Protein 2HD9 (pdb70)

Structure (mmCIF, N/CA/C/O backbone):
data_2HD9
#
_entry.id   2HD9
#
_cell.length_a   39.891
_cell.length_b   39.891
_cell.length_c   168.481
_cell.angle_alpha   90.00
_cell.angle_beta   90.00
_cell.angle_gamma   120.00
#
_symmetry.space_group_name_H-M   'P 32 2 1'
#
loop_
_entity.id
_entity.type
_entity.pdbx_description
1 polymer 'UPF0310 protein PH1033'
2 non-polymer 'CALCIUM ION'
3 non-polymer 'CITRIC ACID'
4 non-polymer GLYCEROL
5 water water
#
loop_
_atom_site.group_PDB
_atom_site.id
_atom_site.type_symbol
_atom_site.label_atom_id
_atom_site.label_alt_id
_atom_site.label_comp_id
_atom_site.label_asym_id
_atom_site.label_entity_id
_atom_site.label_seq_id
_atom_site.pdbx_PDB_ins_code
_atom_site.Cartn_x
_atom_site.Cartn_y
_atom_site.Cartn_z
_atom_site.occupancy
_atom_site.B_iso_or_equiv
_atom_site.auth_seq_id
_atom_site.auth_comp_id
_atom_site.auth_asym_id
_atom_site.auth_atom_id
_atom_site.pdbx_PDB_model_num
ATOM 1 N N . MET A 1 1 ? 34.644 16.339 3.451 1.00 33.83 1 MET A N 1
ATOM 2 C CA . MET A 1 1 ? 33.363 17.023 3.786 1.00 32.63 1 MET A CA 1
ATOM 3 C C . MET A 1 1 ? 32.955 16.729 5.225 1.00 30.88 1 MET A C 1
ATOM 4 O O . MET A 1 1 ? 33.418 15.760 5.829 1.00 31.31 1 MET A O 1
ATOM 9 N N . THR A 1 2 ? 32.085 17.572 5.768 1.00 25.80 2 THR A N 1
ATOM 10 C CA . THR A 1 2 ? 31.607 17.402 7.131 1.00 22.33 2 THR A CA 1
ATOM 11 C C . THR A 1 2 ? 30.135 17.785 7.199 1.00 19.02 2 THR A C 1
ATOM 12 O O . THR A 1 2 ? 29.683 18.675 6.480 1.00 18.37 2 THR A O 1
ATOM 16 N N . TYR A 1 3 ? 29.393 17.096 8.060 1.00 15.41 3 TYR A N 1
ATOM 17 C CA . TYR A 1 3 ? 27.971 17.354 8.250 1.00 13.69 3 TYR A CA 1
ATOM 18 C C . TYR A 1 3 ? 27.817 18.017 9.610 1.00 12.46 3 TYR A C 1
ATOM 19 O O . TYR A 1 3 ? 28.515 17.659 10.562 1.00 12.17 3 TYR A O 1
ATOM 28 N N . TRP A 1 4 ? 26.893 18.966 9.707 1.00 11.13 4 TRP A N 1
ATOM 29 C CA . TRP A 1 4 ? 26.675 19.674 10.962 1.00 10.74 4 TRP A CA 1
ATOM 30 C C . TRP A 1 4 ? 25.199 19.875 11.243 1.00 9.95 4 TRP A C 1
ATOM 31 O O . TRP A 1 4 ? 24.385 19.934 10.319 1.00 11.88 4 TRP A O 1
ATOM 42 N N . ILE A 1 5 ? 24.852 19.975 12.522 1.00 10.12 5 ILE A N 1
ATOM 43 C CA . ILE A 1 5 ? 23.480 20.304 12.885 1.00 9.98 5 ILE A CA 1
ATOM 44 C C . ILE A 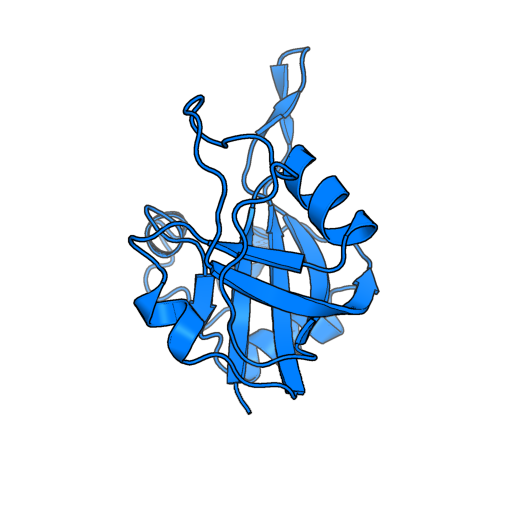1 5 ? 23.623 21.685 13.532 1.00 10.11 5 ILE A C 1
ATOM 45 O O . ILE A 1 5 ? 24.465 21.890 14.411 1.00 10.21 5 ILE A O 1
ATOM 50 N N . CYS A 1 6 ? 22.828 22.631 13.043 1.00 9.79 6 CYS A N 1
ATOM 51 C CA . CYS A 1 6 ? 22.854 24.022 13.503 1.00 9.29 6 CYS A CA 1
ATOM 52 C C . CYS A 1 6 ? 21.608 24.301 14.329 1.00 9.65 6 CYS A C 1
ATOM 53 O O . CYS A 1 6 ? 20.487 24.022 13.896 1.00 10.57 6 CYS A O 1
ATOM 56 N N . ILE A 1 7 ? 21.814 24.877 15.508 1.00 9.95 7 ILE A N 1
ATOM 57 C CA . ILE A 1 7 ? 20.743 25.128 16.463 1.00 10.56 7 ILE A CA 1
ATOM 58 C C . ILE A 1 7 ? 20.268 26.573 16.457 1.00 10.58 7 ILE A C 1
ATOM 59 O O . ILE A 1 7 ? 21.045 27.489 16.709 1.00 12.89 7 ILE A O 1
ATOM 64 N N . THR A 1 8 ? 18.986 26.777 16.179 1.00 10.30 8 THR A N 1
ATOM 65 C CA . THR A 1 8 ? 18.451 28.130 16.135 1.00 10.83 8 THR A CA 1
ATOM 66 C C . THR A 1 8 ? 16.998 28.129 16.608 1.00 9.90 8 THR A C 1
ATOM 67 O O . THR A 1 8 ? 16.559 27.178 17.269 1.00 10.83 8 THR A O 1
ATOM 71 N N . ASN A 1 9 ? 16.275 29.208 16.331 1.00 10.33 9 ASN A N 1
ATOM 72 C CA . ASN A 1 9 ? 14.864 29.287 16.703 1.00 10.75 9 ASN A CA 1
ATOM 73 C C . ASN A 1 9 ? 14.051 29.699 15.480 1.00 9.53 9 ASN A C 1
ATOM 74 O O . ASN A 1 9 ? 14.613 29.967 14.418 1.00 10.55 9 ASN A O 1
ATOM 79 N N . ARG A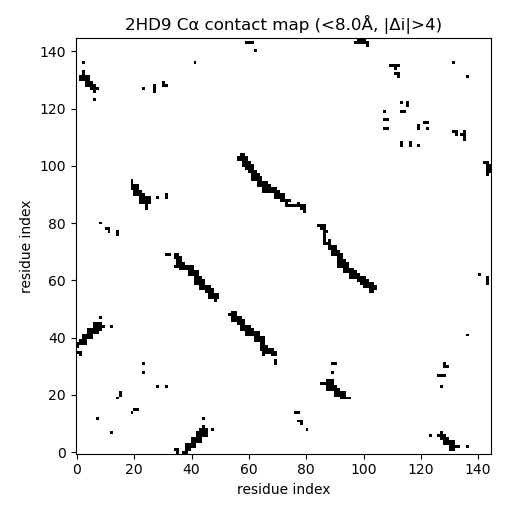 1 10 ? 12.730 29.742 15.613 1.00 10.40 10 ARG A N 1
ATOM 80 C CA . ARG A 1 10 ? 11.885 30.072 14.479 1.00 11.11 10 ARG A CA 1
ATOM 81 C C . ARG A 1 10 ? 12.102 31.463 13.899 1.00 10.69 10 ARG A C 1
ATOM 82 O O . ARG A 1 10 ? 12.092 31.632 12.680 1.00 12.13 10 ARG A O 1
ATOM 90 N N . GLU A 1 11 ? 12.325 32.455 14.751 1.00 10.56 11 GLU A N 1
ATOM 91 C CA . GLU A 1 11 ? 12.532 33.804 14.246 1.00 12.55 11 GLU A CA 1
ATOM 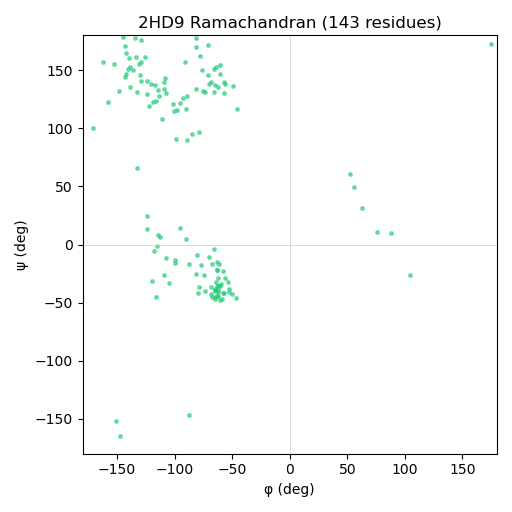92 C C . GLU A 1 11 ? 13.815 33.886 13.426 1.00 11.59 11 GLU A C 1
ATOM 93 O O . GLU A 1 11 ? 13.822 34.457 12.335 1.00 11.66 11 GLU A O 1
ATOM 99 N N . ASN A 1 12 ? 14.901 33.310 13.927 1.00 10.11 12 ASN A N 1
ATOM 100 C CA . ASN A 1 12 ? 16.144 33.372 13.172 1.00 9.55 12 ASN A CA 1
ATOM 101 C C . ASN A 1 12 ? 16.192 32.404 11.993 1.00 9.45 12 ASN A C 1
ATOM 102 O O . ASN A 1 12 ? 16.995 32.579 11.081 1.00 9.43 12 ASN A O 1
ATOM 107 N N . TRP A 1 13 ? 15.321 31.397 11.999 1.00 9.92 13 TRP A N 1
ATOM 108 C CA . TRP A 1 13 ? 15.237 30.457 10.882 1.00 9.89 13 TRP A CA 1
ATOM 109 C C . TRP A 1 13 ? 14.754 31.286 9.682 1.00 9.41 13 TRP A C 1
ATOM 110 O O . TRP A 1 13 ? 15.217 31.102 8.559 1.00 10.21 13 TRP A O 1
ATOM 121 N N . GLU A 1 14 ? 13.833 32.214 9.930 1.00 10.30 14 GLU A N 1
ATOM 122 C CA . GLU A 1 14 ? 13.344 33.065 8.855 1.00 10.77 14 GLU A CA 1
ATOM 123 C C . GLU A 1 14 ? 14.478 33.951 8.331 1.00 10.54 14 GLU A C 1
ATOM 124 O O . GLU A 1 14 ? 14.602 34.159 7.126 1.00 10.67 14 GLU A O 1
ATOM 130 N N . VAL A 1 15 ? 15.310 34.461 9.235 1.00 10.47 15 VAL A N 1
ATOM 131 C CA . VAL A 1 15 ? 16.441 35.300 8.840 1.00 10.84 15 VAL A CA 1
ATOM 132 C C . VAL A 1 15 ? 17.412 34.485 7.987 1.00 10.57 15 VAL A C 1
ATOM 133 O O . VAL A 1 15 ? 17.895 34.961 6.955 1.00 11.01 15 VAL A O 1
ATOM 137 N N . ILE A 1 16 ? 17.686 33.255 8.416 1.00 9.76 16 ILE A N 1
ATOM 138 C CA . ILE A 1 16 ? 18.585 32.370 7.685 1.00 10.27 16 ILE A CA 1
ATOM 139 C C . ILE A 1 16 ? 18.074 32.134 6.262 1.00 9.85 16 ILE A C 1
ATOM 140 O O . ILE A 1 16 ? 18.831 32.230 5.297 1.00 10.50 16 ILE A O 1
ATOM 145 N N . LYS A 1 17 ? 16.786 31.835 6.132 1.00 10.07 17 LYS A N 1
ATOM 146 C CA . LYS A 1 17 ? 16.214 31.588 4.814 1.00 10.00 17 LYS A CA 1
ATOM 147 C C . LYS A 1 17 ? 16.276 32.812 3.908 1.00 10.71 17 LYS A C 1
ATOM 148 O O . LYS A 1 17 ? 16.464 32.686 2.700 1.00 11.53 17 LYS A O 1
ATOM 154 N N . ARG A 1 18 ? 16.115 33.997 4.488 1.00 10.72 18 ARG A N 1
ATOM 155 C CA . ARG A 1 18 ? 16.138 35.232 3.710 1.00 11.27 18 ARG A CA 1
ATOM 156 C C . ARG A 1 18 ? 17.526 35.722 3.342 1.00 10.96 18 ARG A C 1
ATOM 157 O O . ARG A 1 18 ? 17.733 36.242 2.244 1.00 11.61 18 ARG A O 1
ATOM 165 N N . HIS A 1 19 ? 18.480 35.548 4.249 1.00 10.34 19 HIS A N 1
ATOM 166 C CA . HIS A 1 19 ? 19.837 36.028 4.017 1.00 10.74 19 HIS A CA 1
ATOM 167 C C . HIS A 1 19 ? 20.876 35.014 3.551 1.00 9.95 19 HIS A C 1
ATOM 168 O O . HIS A 1 19 ? 21.960 35.396 3.117 1.00 10.94 19 HIS A O 1
ATOM 175 N N . ASN A 1 20 ? 20.562 33.726 3.639 1.00 9.46 20 ASN A N 1
ATOM 176 C CA . ASN A 1 20 ? 21.519 32.694 3.251 1.00 9.62 20 ASN A CA 1
ATOM 177 C C . ASN A 1 20 ? 22.821 32.864 4.021 1.00 9.54 20 ASN A C 1
ATOM 178 O O . ASN A 1 20 ? 23.916 32.865 3.457 1.00 10.56 20 ASN A O 1
ATOM 183 N N . VAL A 1 21 ? 22.668 32.996 5.331 1.00 10.21 21 VAL A N 1
ATOM 184 C CA . VAL A 1 21 ? 23.784 33.141 6.243 1.00 9.81 21 VAL A CA 1
ATOM 185 C C . VAL A 1 21 ? 23.546 32.318 7.495 1.00 9.52 21 VAL A C 1
ATOM 186 O O . VAL A 1 21 ? 22.434 32.295 8.027 1.00 10.27 21 VAL A O 1
ATOM 190 N N . TRP A 1 22 ? 24.583 31.608 7.924 1.00 8.58 22 TRP A N 1
ATOM 191 C CA . TRP A 1 22 ? 24.554 30.883 9.186 1.00 8.38 22 TRP A CA 1
ATOM 192 C C . TRP A 1 22 ? 25.644 31.572 10.012 1.00 8.75 22 TRP A C 1
ATOM 193 O O . TRP A 1 22 ? 26.803 31.666 9.587 1.00 9.24 22 TRP A O 1
ATOM 204 N N . GLY A 1 23 ? 25.267 32.070 11.184 1.00 8.49 23 GLY A N 1
ATOM 205 C CA . GLY A 1 23 ? 26.220 32.752 12.040 1.00 9.14 23 GLY A CA 1
ATOM 206 C C . GLY A 1 23 ? 26.212 32.231 13.462 1.00 9.14 23 GLY A C 1
ATOM 207 O O . GLY A 1 23 ? 25.230 31.641 13.926 1.00 11.00 23 GLY A O 1
ATOM 208 N N . VAL A 1 24 ? 27.321 32.450 14.157 1.00 9.96 24 VAL A N 1
ATOM 209 C CA . VAL A 1 24 ? 27.459 32.019 15.544 1.00 9.45 24 VAL A CA 1
ATOM 210 C C . VAL A 1 24 ? 28.176 33.105 16.348 1.00 10.26 24 VAL A C 1
ATOM 211 O O . VAL A 1 24 ? 28.835 33.983 15.783 1.00 9.72 24 VAL A O 1
ATOM 215 N N . PRO A 1 25 ? 28.044 33.067 17.682 1.00 9.98 25 PRO A N 1
ATOM 216 C CA . PRO A 1 25 ? 28.689 34.047 18.561 1.00 10.78 25 PRO A CA 1
ATOM 217 C C . PRO A 1 25 ? 30.144 33.647 18.770 1.00 10.65 25 PRO A C 1
ATOM 218 O O . PRO A 1 25 ? 30.551 32.535 18.428 1.00 10.47 25 PRO A O 1
ATOM 222 N N . LYS A 1 26 ? 30.914 34.548 19.369 1.00 11.02 26 LYS A N 1
ATOM 223 C CA . LYS A 1 26 ? 32.332 34.323 19.613 1.00 10.59 26 LYS A CA 1
ATOM 224 C C . LYS A 1 26 ? 32.687 33.002 20.292 1.00 10.08 26 LYS A C 1
ATOM 225 O O . LYS A 1 26 ? 33.649 32.357 19.896 1.00 10.51 26 LYS A O 1
ATOM 231 N N . LYS A 1 27 ? 31.925 32.602 21.306 1.00 11.44 27 LYS A N 1
ATOM 232 C CA . LYS A 1 27 ? 32.239 31.359 22.010 1.00 11.56 27 LYS A CA 1
ATOM 233 C C . LYS A 1 27 ? 32.187 30.119 21.120 1.00 11.81 27 LYS A C 1
ATOM 234 O O . LYS A 1 27 ? 32.730 29.073 21.484 1.00 12.86 27 LYS A O 1
ATOM 240 N N . HIS A 1 28 ? 31.552 30.234 19.956 1.00 11.94 28 HIS A N 1
ATOM 241 C CA . HIS A 1 28 ? 31.442 29.104 19.038 1.00 12.12 28 HIS A CA 1
ATOM 242 C C . HIS A 1 28 ? 32.184 29.306 17.721 1.00 12.11 28 HIS A C 1
ATOM 243 O O . HIS A 1 28 ? 32.081 28.488 16.799 1.00 12.06 28 HIS A O 1
ATOM 250 N N . LYS A 1 29 ? 32.959 30.383 17.656 1.00 12.51 29 LYS A N 1
ATOM 251 C CA . LYS A 1 29 ? 33.740 30.713 16.471 1.00 13.45 29 LYS A CA 1
ATOM 252 C C . LYS A 1 29 ? 34.745 29.611 16.139 1.00 13.67 29 LYS A C 1
ATOM 253 O O . LYS A 1 29 ? 35.014 29.335 14.971 1.00 13.93 29 LYS A O 1
ATOM 259 N N . ASN A 1 30 ? 35.303 28.986 17.171 1.00 14.50 30 ASN A N 1
ATOM 260 C CA . ASN A 1 30 ? 36.275 27.926 16.956 1.00 15.43 30 ASN A CA 1
ATOM 261 C C . ASN A 1 30 ? 35.649 26.753 16.206 1.00 15.18 30 ASN A C 1
ATOM 262 O O . ASN A 1 30 ? 36.271 26.161 15.331 1.00 15.41 30 ASN A O 1
ATOM 267 N N . THR A 1 31 ? 34.417 26.411 16.553 1.00 13.71 31 THR A N 1
ATOM 268 C CA . THR A 1 31 ? 33.741 25.312 15.880 1.00 13.78 31 THR A CA 1
ATOM 269 C C . THR A 1 31 ? 33.452 25.696 14.430 1.00 14.22 31 THR A C 1
ATOM 270 O O . THR A 1 31 ? 33.697 24.919 13.508 1.00 14.64 31 THR A O 1
ATOM 274 N N . LEU A 1 32 ? 32.949 26.908 14.222 1.00 13.75 32 LEU A N 1
ATOM 275 C CA . LEU A 1 32 ? 32.639 27.355 12.872 1.00 14.02 32 LEU A CA 1
ATOM 276 C C . LEU A 1 32 ? 33.877 27.411 11.981 1.00 14.42 32 LEU A C 1
ATOM 277 O O . LEU A 1 32 ? 33.784 27.238 10.765 1.00 14.09 32 LEU A O 1
ATOM 282 N N . SER A 1 33 ? 35.036 27.646 12.590 1.00 14.81 33 SER A N 1
ATOM 283 C CA . SER A 1 33 ? 36.278 27.744 11.831 1.00 15.68 33 SER A CA 1
ATOM 284 C C . SER A 1 33 ? 36.638 26.447 11.117 1.00 17.33 33 SER A C 1
ATOM 285 O O . SER A 1 33 ? 37.486 26.441 10.225 1.00 18.08 33 SER A O 1
ATOM 288 N N . ARG A 1 34 ? 35.993 25.350 11.502 1.00 17.06 34 ARG A N 1
ATOM 289 C CA . ARG A 1 34 ? 36.243 24.043 10.905 1.00 17.65 34 ARG A CA 1
ATOM 290 C C . ARG A 1 34 ? 35.377 23.815 9.664 1.00 17.22 34 ARG A C 1
ATOM 291 O O . ARG A 1 34 ? 35.610 22.914 8.869 1.00 18.02 34 ARG A O 1
ATOM 299 N N . VAL A 1 35 ? 34.336 24.627 9.521 1.00 15.68 35 VAL A N 1
ATOM 300 C CA . VAL A 1 35 ? 33.394 24.484 8.413 1.00 15.76 35 VAL A CA 1
ATOM 301 C C . VAL A 1 35 ? 34.021 24.879 7.076 1.00 16.77 35 VAL A C 1
ATOM 302 O O . VAL A 1 35 ? 34.736 25.877 6.986 1.00 18.55 35 VAL A O 1
ATOM 306 N N . LYS A 1 36 ? 33.734 24.094 6.041 1.00 16.58 36 LYS A N 1
ATOM 307 C CA . LYS A 1 36 ? 34.274 24.336 4.705 1.00 16.84 36 LYS A CA 1
ATOM 308 C C . LYS A 1 36 ? 33.190 24.305 3.629 1.00 16.47 36 LYS A C 1
ATOM 309 O O . LYS A 1 36 ? 32.144 23.678 3.806 1.00 15.09 36 LYS A O 1
ATOM 315 N N . PRO A 1 37 ? 33.427 24.991 2.496 1.00 15.72 37 PRO A N 1
ATOM 316 C CA . PRO A 1 37 ? 32.445 25.000 1.409 1.00 16.42 37 PRO A CA 1
ATOM 317 C C . PRO A 1 37 ? 32.166 23.551 1.020 1.00 15.79 37 PRO A C 1
ATOM 318 O O . PRO A 1 37 ? 33.089 22.737 0.940 1.00 17.03 37 PRO A O 1
ATOM 322 N N . GLY A 1 38 ? 30.902 23.225 0.786 1.00 14.73 38 GLY A N 1
ATOM 323 C CA . GLY A 1 38 ? 30.562 21.864 0.425 1.00 13.88 38 GLY A CA 1
ATOM 324 C C . GLY A 1 38 ? 29.936 21.141 1.599 1.00 13.14 38 GLY A C 1
ATOM 325 O O . GLY A 1 38 ? 29.173 20.193 1.409 1.00 14.42 38 GLY A O 1
ATOM 326 N N . ASP A 1 39 ? 30.265 21.578 2.814 1.00 12.88 39 ASP A N 1
ATOM 327 C CA . ASP A 1 39 ? 29.699 20.970 4.015 1.00 13.62 39 ASP A CA 1
ATOM 328 C C . ASP A 1 39 ? 28.178 21.124 4.004 1.00 12.41 39 ASP A C 1
ATOM 329 O O . ASP A 1 39 ? 27.642 22.044 3.386 1.00 14.02 39 ASP A O 1
ATOM 334 N N . LYS A 1 40 ? 27.490 20.220 4.693 1.00 12.33 40 LYS A N 1
ATOM 335 C CA . LYS A 1 40 ? 26.035 20.262 4.779 1.00 13.55 40 LYS A CA 1
ATOM 336 C C . LYS A 1 40 ? 25.620 20.670 6.182 1.00 12.72 40 LYS A C 1
ATOM 337 O O . LYS A 1 40 ? 26.216 20.223 7.164 1.00 13.08 40 LYS A O 1
ATOM 343 N N . LEU A 1 41 ? 24.590 21.508 6.264 1.00 11.26 41 LEU A N 1
ATOM 344 C CA . LEU A 1 41 ? 24.068 21.992 7.537 1.00 11.02 41 LEU A CA 1
ATOM 345 C C . LEU A 1 41 ? 22.617 21.562 7.702 1.00 11.04 41 LEU A C 1
ATOM 346 O O . LEU A 1 41 ? 21.775 21.862 6.857 1.00 12.75 41 LEU A O 1
ATOM 351 N N . VAL A 1 42 ? 22.334 20.848 8.784 1.00 9.88 42 VAL A N 1
ATOM 352 C CA . VAL A 1 42 ? 20.968 20.438 9.089 1.00 10.56 42 VAL A CA 1
ATOM 353 C C . VAL A 1 42 ? 20.476 21.524 10.043 1.00 9.78 42 VAL A C 1
ATOM 354 O O . VAL A 1 42 ? 21.085 21.751 11.088 1.00 9.58 42 VAL A O 1
ATOM 358 N N . ILE A 1 43 ? 19.391 22.203 9.685 1.00 9.05 43 ILE A N 1
ATOM 359 C CA . ILE A 1 43 ? 18.869 23.277 10.527 1.00 8.79 43 ILE A CA 1
ATOM 360 C C . ILE A 1 43 ? 17.799 22.773 11.490 1.00 8.25 43 ILE A C 1
ATOM 361 O O . ILE A 1 43 ? 16.790 22.182 11.085 1.00 10.50 43 ILE A O 1
ATOM 366 N N . TYR A 1 44 ? 18.026 23.052 12.767 1.00 9.04 44 TYR A N 1
ATOM 367 C CA . TYR A 1 44 ? 17.153 22.632 13.857 1.00 8.92 44 TYR A CA 1
ATOM 368 C C . TYR A 1 44 ? 16.621 23.819 14.639 1.00 8.79 44 TYR A C 1
ATOM 369 O O . TYR A 1 44 ? 17.366 24.763 14.907 1.00 9.51 44 TYR A O 1
ATOM 378 N N . VAL A 1 45 ? 15.339 23.783 14.992 1.00 9.47 45 VAL A N 1
ATOM 379 C CA . VAL A 1 45 ? 14.768 24.810 15.860 1.00 11.26 45 VAL A CA 1
ATOM 380 C C . VAL A 1 45 ? 14.340 24.225 17.204 1.00 11.37 45 VAL A C 1
ATOM 381 O O . VAL A 1 45 ? 13.730 23.172 17.297 1.00 10.94 45 VAL A O 1
ATOM 385 N N . ARG A 1 46 ? 14.736 24.936 18.264 1.00 11.35 46 ARG A N 1
ATOM 386 C CA . ARG A 1 46 ? 14.475 24.428 19.603 1.00 11.95 46 ARG A CA 1
ATOM 387 C C . ARG A 1 46 ? 12.988 24.508 19.944 1.00 11.94 46 ARG A C 1
ATOM 388 O O . ARG A 1 46 ? 12.184 25.063 19.207 1.00 12.43 46 ARG A O 1
ATOM 396 N N . GLN A 1 47 ? 12.646 23.891 21.087 1.00 12.26 47 GLN A N 1
ATOM 397 C CA . GLN A 1 47 ? 11.291 24.034 21.596 1.00 12.72 47 GLN A CA 1
ATOM 398 C C . GLN A 1 47 ? 10.992 25.478 22.011 1.00 12.13 47 GLN A C 1
ATOM 399 O O . GLN A 1 47 ? 11.767 26.152 22.686 1.00 13.88 47 GLN A O 1
ATOM 405 N N . GLU A 1 48 ? 9.840 25.964 21.529 1.00 12.66 48 GLU A N 1
ATOM 406 C CA . GLU A 1 48 ? 9.406 27.299 21.909 1.00 13.19 48 GLU A CA 1
ATOM 407 C C . GLU A 1 48 ? 7.921 27.318 22.287 1.00 13.73 48 GLU A C 1
ATOM 408 O O . GLU A 1 48 ? 7.224 26.310 22.261 1.00 13.95 48 GLU A O 1
ATOM 414 N N . LYS A 1 49 ? 7.459 28.517 22.698 1.00 14.77 49 LYS A N 1
ATOM 415 C CA . LYS A 1 49 ? 6.042 28.700 22.969 1.00 16.47 49 LYS A CA 1
ATOM 416 C C . LYS A 1 49 ? 5.473 29.844 22.131 1.00 16.56 49 LYS A C 1
ATOM 417 O O . LYS A 1 49 ? 6.104 30.877 21.949 1.00 18.47 49 LYS A O 1
ATOM 423 N N . ASP A 1 50 ? 4.262 29.742 21.595 1.00 16.52 50 ASP A N 1
ATOM 424 C CA . ASP A 1 50 ? 3.743 30.881 20.854 1.00 17.23 50 ASP A CA 1
ATOM 425 C C . ASP A 1 50 ? 3.182 31.890 21.848 1.00 17.79 50 ASP A C 1
ATOM 426 O O . ASP A 1 50 ? 3.198 31.655 23.061 1.00 17.29 50 ASP A O 1
ATOM 431 N N . LYS A 1 51 ? 2.707 33.018 21.334 1.00 18.17 51 LYS A N 1
ATOM 432 C CA . LYS A 1 51 ? 2.172 34.083 22.172 1.00 18.39 51 LYS A CA 1
ATOM 433 C C . LYS A 1 51 ? 1.038 33.636 23.085 1.00 17.44 51 LYS A C 1
ATOM 434 O O . LYS A 1 51 ? 0.846 34.194 24.163 1.00 17.66 51 LYS A O 1
ATOM 440 N N . GLU A 1 52 ? 0.291 32.622 22.660 1.00 16.89 52 GLU A N 1
ATOM 441 C CA . GLU A 1 52 ? -0.818 32.128 23.464 1.00 17.33 52 GLU A CA 1
ATOM 442 C C . GLU A 1 52 ? -0.416 31.021 24.433 1.00 17.78 52 GLU A C 1
ATOM 443 O O . GLU A 1 52 ? -1.269 30.447 25.115 1.00 19.71 52 GLU A O 1
ATOM 449 N N . GLY A 1 53 ? 0.879 30.726 24.492 1.00 16.61 53 GLY A N 1
ATOM 450 C CA . GLY A 1 53 ? 1.368 29.710 25.406 1.00 17.19 53 GLY A CA 1
ATOM 451 C C . GLY A 1 53 ? 1.373 28.282 24.889 1.00 16.54 53 GLY A C 1
ATOM 452 O O . GLY A 1 53 ? 1.604 27.351 25.663 1.00 18.93 53 GLY A O 1
ATOM 453 N N . ASN A 1 54 ? 1.121 28.099 23.596 1.00 16.42 54 ASN A N 1
ATOM 454 C CA . ASN A 1 54 ? 1.111 26.759 23.011 1.00 16.02 54 ASN A CA 1
ATOM 455 C C . ASN A 1 54 ? 2.532 26.313 22.715 1.00 16.72 54 ASN A C 1
ATOM 456 O O . ASN A 1 54 ? 3.318 27.062 22.147 1.00 15.38 54 ASN A O 1
ATOM 461 N N . LEU A 1 55 ? 2.848 25.080 23.095 1.00 16.41 55 LEU A N 1
ATOM 462 C CA . LEU A 1 55 ? 4.183 24.540 22.900 1.00 17.38 55 LEU A CA 1
ATOM 463 C C . LEU A 1 55 ? 4.484 24.202 21.442 1.00 16.49 55 LEU A C 1
ATOM 464 O O . LEU A 1 55 ? 3.691 23.551 20.761 1.00 17.58 55 LEU A O 1
ATOM 469 N N . LEU A 1 56 ? 5.637 24.668 20.974 1.00 14.99 56 LEU A N 1
ATOM 470 C CA . LEU A 1 56 ? 6.095 24.419 19.614 1.00 15.08 56 LEU A CA 1
ATOM 471 C C . LEU A 1 56 ? 7.289 23.479 19.745 1.00 14.63 56 LEU A C 1
ATOM 472 O O . LEU A 1 56 ? 8.363 23.875 20.193 1.00 14.72 56 LEU A O 1
ATOM 477 N N . GLU A 1 57 ? 7.072 22.226 19.362 1.00 16.16 57 GLU A N 1
ATOM 478 C CA . GLU A 1 57 ? 8.067 21.157 19.529 1.00 16.08 57 GLU A CA 1
ATOM 479 C C . GLU A 1 57 ? 9.328 21.422 18.694 1.00 14.14 57 GLU A C 1
ATOM 480 O O . GLU A 1 57 ? 9.293 22.104 17.672 1.00 14.27 57 GLU A O 1
ATOM 486 N N . PRO A 1 58 ? 10.471 20.876 19.176 1.00 13.07 58 PRO A N 1
ATOM 487 C CA . PRO A 1 58 ? 11.708 20.998 18.420 1.00 12.34 58 PRO A CA 1
ATOM 488 C C . PRO A 1 58 ? 11.618 20.252 17.090 1.00 12.10 58 PRO A C 1
ATOM 489 O O . PRO A 1 58 ? 11.058 19.168 16.992 1.00 12.72 58 PRO A O 1
ATOM 493 N N . LYS A 1 59 ? 12.141 20.920 16.045 1.00 11.28 59 LYS A N 1
ATOM 494 C CA . LYS A 1 59 ? 11.967 20.387 14.701 1.00 14.06 59 LYS A CA 1
ATOM 495 C C . LYS A 1 59 ? 13.232 20.553 13.861 1.00 11.40 59 LYS A C 1
ATOM 496 O O . LYS A 1 59 ? 14.046 21.439 14.073 1.00 12.07 59 LYS A O 1
ATOM 502 N N . ILE A 1 60 ? 13.399 19.619 12.907 1.00 10.73 60 ILE A N 1
ATOM 503 C CA . ILE A 1 60 ? 14.326 19.869 11.810 1.00 10.70 60 ILE A CA 1
ATOM 504 C C . ILE A 1 60 ? 13.563 20.563 10.673 1.00 11.37 60 ILE A C 1
ATOM 505 O O . ILE A 1 60 ? 12.497 20.128 10.268 1.00 12.20 60 ILE A O 1
ATOM 510 N N . VAL A 1 61 ? 14.099 21.702 10.194 1.00 10.10 61 VAL A N 1
ATOM 511 C CA . VAL A 1 61 ? 13.332 22.476 9.220 1.00 10.75 61 VAL A CA 1
ATOM 512 C C . VAL A 1 61 ? 14.045 22.588 7.867 1.00 11.26 61 VAL A C 1
ATOM 513 O O . VAL A 1 61 ? 13.510 23.099 6.892 1.00 11.73 61 VAL A O 1
ATOM 517 N N . GLY A 1 62 ? 15.269 22.100 7.729 1.00 10.71 62 GLY A N 1
ATOM 518 C CA . GLY A 1 62 ? 15.905 22.182 6.432 1.00 11.59 62 GLY A CA 1
ATOM 519 C C . GLY A 1 62 ? 17.336 21.708 6.387 1.00 11.13 62 GLY A C 1
ATOM 520 O O . GLY A 1 62 ? 17.950 21.380 7.409 1.00 11.37 62 GLY A O 1
ATOM 521 N N . ILE A 1 63 ? 17.858 21.648 5.170 1.00 10.43 63 ILE A N 1
ATOM 522 C CA . ILE A 1 63 ? 19.236 21.252 4.930 1.00 10.87 63 ILE A CA 1
ATOM 523 C C . ILE A 1 63 ? 19.817 22.273 3.965 1.00 10.87 63 ILE A C 1
ATOM 524 O O . ILE A 1 63 ? 19.206 22.593 2.946 1.00 11.05 63 ILE A O 1
ATOM 529 N N . TYR A 1 64 ? 20.990 22.787 4.307 1.00 10.77 64 TYR A N 1
ATOM 530 C CA . TYR A 1 64 ? 21.680 23.772 3.492 1.00 10.27 64 TYR A CA 1
ATOM 531 C C . TYR A 1 64 ? 23.092 23.311 3.181 1.00 11.03 64 TYR A C 1
ATOM 532 O O . TYR A 1 64 ? 23.631 22.422 3.841 1.00 12.10 64 TYR A O 1
ATOM 541 N N . GLU A 1 65 ? 23.682 23.914 2.160 1.00 11.15 65 GLU A N 1
ATOM 542 C CA . GLU A 1 65 ? 25.051 23.611 1.800 1.00 12.49 65 GLU A CA 1
ATOM 543 C C . GLU A 1 65 ? 25.872 24.885 1.981 1.00 11.71 65 GLU A C 1
ATOM 544 O O . GLU A 1 65 ? 25.428 25.970 1.621 1.00 11.86 65 GLU A O 1
ATOM 550 N N . VAL A 1 66 ? 27.058 24.743 2.558 1.00 10.82 66 VAL A N 1
ATOM 551 C CA . VAL A 1 66 ? 27.952 25.878 2.785 1.00 11.55 66 VAL A CA 1
ATOM 552 C C . VAL A 1 66 ?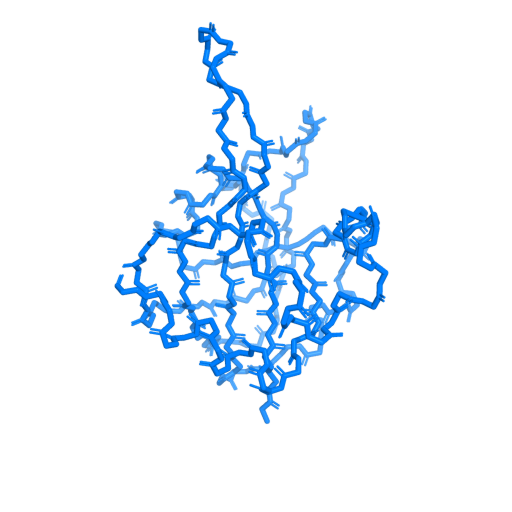 28.604 26.293 1.463 1.00 12.49 66 VAL A C 1
ATOM 553 O O . VAL A 1 66 ? 29.118 25.445 0.730 1.00 14.13 66 VAL A O 1
ATOM 557 N N . THR A 1 67 ? 28.584 27.589 1.160 1.00 13.24 67 THR A N 1
ATOM 558 C CA . THR A 1 67 ? 29.164 28.079 -0.087 1.00 13.68 67 THR A CA 1
ATOM 559 C C . THR A 1 67 ? 30.369 29.005 0.087 1.00 15.07 67 THR A C 1
ATOM 560 O O . THR A 1 67 ? 30.948 29.455 -0.900 1.00 17.82 67 THR A O 1
ATOM 564 N N . SER A 1 68 ? 30.753 29.292 1.326 1.00 14.53 68 SER A N 1
ATOM 565 C CA . SER A 1 68 ? 31.902 30.165 1.558 1.00 13.72 68 SER A CA 1
ATOM 566 C C . SER A 1 68 ? 32.723 29.716 2.746 1.00 14.09 68 SER A C 1
ATOM 567 O O . SER A 1 68 ? 32.284 28.905 3.563 1.00 14.79 68 SER A O 1
ATOM 570 N N . GLU A 1 69 ? 33.932 30.257 2.833 1.00 14.99 69 GLU A N 1
ATOM 571 C CA . GLU A 1 69 ? 34.810 29.979 3.951 1.00 14.24 69 GLU A CA 1
ATOM 572 C C . GLU A 1 69 ? 34.263 30.860 5.064 1.00 13.34 69 GLU A C 1
ATOM 573 O O . GLU A 1 69 ? 33.508 31.799 4.810 1.00 12.76 69 GLU A O 1
ATOM 579 N N . PRO A 1 70 ? 34.628 30.570 6.314 1.00 13.33 70 PRO A N 1
ATOM 580 C CA . PRO A 1 70 ? 34.125 31.410 7.403 1.00 13.42 70 PRO A CA 1
ATOM 581 C C . PRO A 1 70 ? 34.592 32.854 7.212 1.00 13.56 70 PRO A C 1
ATOM 582 O O . PRO A 1 70 ? 35.680 33.099 6.686 1.00 14.30 70 PRO A O 1
ATOM 586 N N . TYR A 1 71 ? 33.765 33.804 7.625 1.00 12.68 71 TYR A N 1
ATOM 587 C CA . TYR A 1 71 ? 34.126 35.215 7.531 1.00 12.54 71 TYR A CA 1
ATOM 588 C C . TYR A 1 71 ? 33.548 35.957 8.734 1.00 12.82 71 TYR A C 1
ATOM 589 O O . TYR A 1 71 ? 32.891 35.355 9.592 1.00 12.89 71 TYR A O 1
ATOM 598 N N . VAL A 1 72 ? 33.809 37.257 8.806 1.00 13.55 72 VAL A N 1
ATOM 599 C CA . VAL A 1 72 ? 33.341 38.076 9.916 1.00 13.48 72 VAL A CA 1
ATOM 600 C C . VAL A 1 72 ? 32.525 39.241 9.375 1.00 12.40 72 VAL A C 1
ATOM 601 O O . VAL A 1 72 ? 32.969 39.950 8.477 1.00 14.09 72 VAL A O 1
ATOM 605 N N . ASP A 1 73 ? 31.330 39.434 9.920 1.00 12.79 73 ASP A N 1
ATOM 606 C CA . ASP A 1 73 ? 30.449 40.505 9.472 1.00 11.98 73 ASP A CA 1
ATOM 607 C C . ASP A 1 73 ? 29.493 40.782 10.624 1.00 12.18 73 ASP A C 1
ATOM 608 O O . ASP A 1 73 ? 28.790 39.883 11.077 1.00 12.10 73 ASP A O 1
ATOM 613 N N . PHE A 1 74 ? 29.466 42.027 11.092 1.00 12.28 74 PHE A N 1
ATOM 614 C CA . PHE A 1 74 ? 28.629 42.409 12.227 1.00 12.62 74 PHE A CA 1
ATOM 615 C C . PHE A 1 74 ? 27.267 43.006 11.880 1.00 12.81 74 PHE A C 1
ATOM 616 O O . PHE A 1 74 ? 26.605 43.581 12.748 1.00 13.85 74 PHE A O 1
ATOM 624 N N . SER A 1 75 ? 26.835 42.859 10.631 1.00 13.78 75 SER A N 1
ATOM 625 C CA . SER A 1 75 ? 25.541 43.409 10.234 1.00 14.52 75 SER A CA 1
ATOM 626 C C . SER A 1 75 ? 24.447 42.840 11.131 1.00 14.79 75 SER A C 1
ATOM 627 O O . SER A 1 75 ? 24.459 41.656 11.479 1.00 15.66 75 SER A O 1
ATOM 630 N N . ARG A 1 76 ? 23.504 43.688 11.515 1.00 14.82 76 ARG A N 1
ATOM 631 C CA . ARG A 1 76 ? 22.420 43.268 12.384 1.00 15.65 76 ARG A CA 1
ATOM 632 C C . ARG A 1 76 ? 21.277 42.651 11.596 1.00 16.41 76 ARG A C 1
ATOM 633 O O . ARG A 1 76 ? 20.412 43.357 11.079 1.00 18.60 76 ARG A O 1
ATOM 641 N N . ILE A 1 77 ? 21.289 41.326 11.487 1.00 14.03 77 ILE A N 1
ATOM 642 C CA . ILE A 1 77 ? 20.233 40.626 10.772 1.00 13.68 77 ILE A CA 1
ATOM 643 C C . ILE A 1 77 ? 19.488 39.639 11.671 1.00 12.33 77 ILE A C 1
ATOM 644 O O . ILE A 1 77 ? 18.300 39.412 11.478 1.00 12.33 77 ILE A O 1
ATOM 649 N N . PHE A 1 78 ? 20.180 39.063 12.654 1.00 12.18 78 PHE A N 1
ATOM 650 C CA . PHE A 1 78 ? 19.561 38.104 13.571 1.00 12.73 78 PHE A CA 1
ATOM 651 C C . PHE A 1 78 ? 18.985 38.778 14.808 1.00 12.75 78 PHE A C 1
ATOM 652 O O . PHE A 1 78 ? 19.404 39.870 15.180 1.00 14.35 78 PHE A O 1
ATOM 660 N N . LYS A 1 79 ? 18.022 38.114 15.439 1.00 13.12 79 LYS A N 1
ATOM 661 C CA . LYS A 1 79 ? 17.405 38.619 16.663 1.00 13.92 79 LYS A CA 1
ATOM 662 C C . LYS A 1 79 ? 18.109 37.902 17.818 1.00 13.74 79 LYS A C 1
ATOM 663 O O . LYS A 1 79 ? 18.027 36.678 17.930 1.00 12.94 79 LYS A O 1
ATOM 669 N N . PRO A 1 80 ? 18.825 38.647 18.681 1.00 12.76 80 PRO A N 1
ATOM 670 C CA . PRO A 1 80 ? 19.532 38.035 19.817 1.00 12.59 80 PRO A CA 1
ATOM 671 C C . PRO A 1 80 ? 18.630 37.038 20.536 1.00 13.18 80 PRO A C 1
ATOM 672 O O . PRO A 1 80 ? 17.600 37.420 21.098 1.00 14.24 80 PRO A O 1
ATOM 676 N N . HIS A 1 81 ? 19.022 35.766 20.531 1.00 13.15 81 HIS A N 1
ATOM 677 C CA . HIS A 1 81 ? 18.182 34.736 21.125 1.00 13.78 81 HIS A CA 1
ATOM 678 C C . HIS A 1 81 ? 18.049 34.732 22.644 1.00 15.37 81 HIS A C 1
ATOM 679 O O . HIS A 1 81 ? 17.203 34.024 23.183 1.00 15.89 81 HIS A O 1
ATOM 686 N N . ARG A 1 82 ? 18.863 35.521 23.333 1.00 14.53 82 ARG A N 1
ATOM 687 C CA . ARG A 1 82 ? 18.767 35.590 24.790 1.00 16.80 82 ARG A CA 1
ATOM 688 C C . ARG A 1 82 ? 18.558 37.031 25.247 1.00 17.34 82 ARG A C 1
ATOM 689 O O . ARG A 1 82 ? 18.904 37.396 26.369 1.00 18.99 82 ARG A O 1
ATOM 697 N N . GLY A 1 83 ? 18.000 37.849 24.359 1.00 17.32 83 GLY A N 1
ATOM 698 C CA . GLY A 1 83 ? 17.720 39.235 24.695 1.00 17.75 83 GLY A CA 1
ATOM 699 C C . GLY A 1 83 ? 18.878 40.215 24.748 1.00 17.06 83 GLY A C 1
ATOM 700 O O . GLY A 1 83 ? 18.702 41.345 25.212 1.00 18.98 83 GLY A O 1
ATOM 701 N N . GLY A 1 84 ? 20.052 39.806 24.279 1.00 15.49 84 GLY A N 1
ATOM 702 C CA . GLY A 1 84 ? 21.201 40.693 24.294 1.00 14.79 84 GLY A CA 1
ATOM 703 C C . GLY A 1 84 ? 21.281 41.554 23.046 1.00 13.88 84 GLY A C 1
ATOM 704 O O . GLY A 1 84 ? 20.259 41.938 22.480 1.00 15.22 84 GLY A O 1
ATOM 705 N N . LYS A 1 85 ? 22.503 41.855 22.625 1.00 13.62 85 LYS A N 1
ATOM 706 C CA . LYS A 1 85 ? 22.734 42.665 21.431 1.00 14.45 85 LYS A CA 1
ATOM 707 C C . LYS A 1 85 ? 23.618 41.904 20.448 1.00 13.91 85 LYS A C 1
ATOM 708 O O . LYS A 1 85 ? 24.143 42.472 19.489 1.00 14.64 85 LYS A O 1
ATOM 714 N N . GLU A 1 86 ? 23.765 40.609 20.706 1.00 13.02 86 GLU A N 1
ATOM 715 C CA . GLU A 1 86 ? 24.574 39.715 19.884 1.00 12.32 86 GLU A CA 1
ATOM 716 C C . GLU A 1 86 ? 24.275 39.813 18.391 1.00 10.72 86 GLU A C 1
ATOM 717 O O . GLU A 1 86 ? 23.111 39.844 17.987 1.00 11.87 86 GLU A O 1
ATOM 723 N N . THR A 1 87 ? 25.330 39.837 17.581 1.00 11.02 87 THR A N 1
ATOM 724 C CA . THR A 1 87 ? 25.163 39.902 16.132 1.00 11.74 87 THR A CA 1
ATOM 725 C C . THR A 1 87 ? 25.493 38.588 15.409 1.00 11.31 87 THR A C 1
ATOM 726 O O . THR A 1 87 ? 25.185 38.460 14.224 1.00 11.87 87 THR A O 1
ATOM 730 N N . TYR A 1 88 ? 26.105 37.626 16.108 1.00 10.48 88 TYR A N 1
ATOM 731 C CA . TYR A 1 88 ? 26.483 36.331 15.507 1.00 10.06 88 TYR A CA 1
ATOM 732 C C . TYR A 1 88 ? 27.277 36.654 14.242 1.00 10.25 88 TYR A C 1
ATOM 733 O O . TYR A 1 88 ? 26.899 36.254 13.134 1.00 10.68 88 TYR A O 1
ATOM 742 N N . PRO A 1 89 ? 28.410 37.355 14.402 1.00 10.26 89 PRO A N 1
ATOM 743 C CA . PRO A 1 89 ? 29.256 37.939 13.352 1.00 10.72 89 PRO A CA 1
ATOM 744 C C . PRO A 1 89 ? 30.093 36.890 12.590 1.00 10.86 89 PRO A C 1
ATOM 745 O O . PRO A 1 89 ? 30.530 37.103 11.467 1.00 11.43 89 PRO A O 1
ATOM 749 N N . TYR A 1 90 ? 30.386 35.753 13.260 1.00 10.54 90 TYR A N 1
ATOM 750 C CA . TYR A 1 90 ? 31.173 34.793 12.495 1.00 10.13 90 TYR A CA 1
ATOM 751 C C . TYR A 1 90 ? 30.280 33.824 11.717 1.00 10.05 90 TYR A C 1
ATOM 752 O O . TYR A 1 90 ? 29.479 33.087 12.278 1.00 10.66 90 TYR A O 1
ATOM 761 N N . ARG A 1 91 ? 30.451 33.953 10.385 1.00 11.38 91 ARG A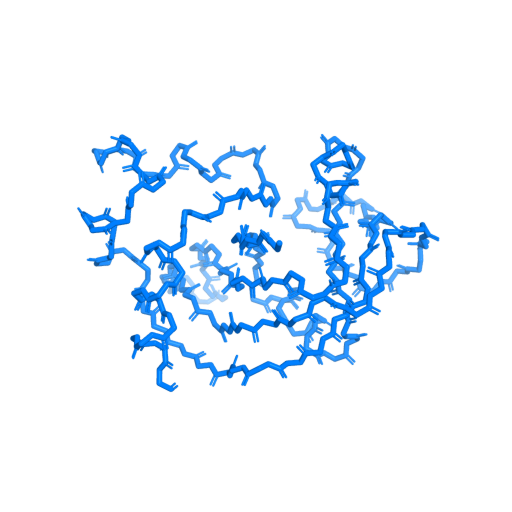 N 1
ATOM 762 C CA . ARG A 1 91 ? 29.442 33.408 9.485 1.00 10.27 91 ARG A CA 1
ATOM 763 C C . ARG A 1 91 ? 30.025 32.609 8.320 1.00 9.73 91 ARG A C 1
ATOM 764 O O . ARG A 1 91 ? 31.200 32.673 7.986 1.00 11.04 91 ARG A O 1
ATOM 772 N N . VAL A 1 92 ? 29.133 31.797 7.729 1.00 9.99 92 VAL A N 1
ATOM 773 C CA . VAL A 1 92 ? 29.388 31.255 6.404 1.00 9.81 92 VAL A CA 1
ATOM 774 C C . VAL A 1 92 ? 28.169 31.487 5.515 1.00 10.00 92 VAL A C 1
ATOM 775 O O . VAL A 1 92 ? 27.032 31.508 5.959 1.00 10.34 92 VAL A O 1
ATOM 779 N N . LYS A 1 93 ? 28.432 31.731 4.220 1.00 11.53 93 LYS A N 1
ATOM 780 C CA . LYS A 1 93 ? 27.316 31.815 3.294 1.00 10.33 93 LYS A CA 1
ATOM 781 C C . LYS A 1 93 ? 26.783 30.420 2.976 1.00 10.31 93 LYS A C 1
ATOM 782 O O . LYS A 1 93 ? 27.501 29.426 3.004 1.00 10.61 93 LYS A O 1
ATOM 788 N N . ILE A 1 94 ? 25.492 30.299 2.683 1.00 9.56 94 ILE A N 1
ATOM 789 C CA . ILE A 1 94 ? 24.897 28.996 2.429 1.00 10.22 94 ILE A CA 1
ATOM 790 C C . ILE A 1 94 ? 23.854 29.076 1.326 1.00 10.31 94 ILE A C 1
ATOM 791 O O . ILE A 1 94 ? 23.492 30.159 0.875 1.00 11.15 94 ILE A O 1
ATOM 796 N N . LYS A 1 95 ? 23.388 27.914 0.882 1.00 10.94 95 LYS A N 1
ATOM 797 C CA . LYS A 1 95 ? 22.339 27.831 -0.133 1.00 11.15 95 LYS A CA 1
ATOM 798 C C . LYS A 1 95 ? 21.451 26.651 0.245 1.00 10.66 95 LYS A C 1
ATOM 799 O O . LYS A 1 95 ? 21.940 25.636 0.751 1.00 11.98 95 LYS A O 1
ATOM 805 N N . PRO A 1 96 ? 20.135 26.764 0.010 1.00 11.31 96 PRO A N 1
ATOM 806 C CA . PRO A 1 96 ? 19.244 25.657 0.372 1.00 11.31 96 PRO A CA 1
ATOM 807 C C . PRO A 1 96 ? 19.341 24.396 -0.470 1.00 12.09 96 PRO A C 1
ATOM 808 O O . PRO A 1 96 ? 19.587 24.457 -1.673 1.00 12.36 96 PRO A O 1
ATOM 812 N N . ILE A 1 97 ? 19.134 23.258 0.187 1.00 11.96 97 ILE A N 1
ATOM 813 C CA . ILE A 1 97 ? 19.125 21.955 -0.466 1.00 13.56 97 ILE A CA 1
ATOM 814 C C . ILE A 1 97 ? 17.718 21.388 -0.297 1.00 14.00 97 ILE A C 1
ATOM 815 O O . ILE A 1 97 ? 17.120 20.876 -1.244 1.00 13.53 97 ILE A O 1
ATOM 820 N N . LYS A 1 98 ? 17.186 21.504 0.914 1.00 13.65 98 LYS A N 1
ATOM 821 C CA . LYS A 1 98 ? 15.908 20.912 1.291 1.00 15.44 98 LYS A CA 1
ATOM 822 C C . LYS A 1 98 ? 15.186 21.754 2.348 1.00 15.20 98 LYS A C 1
ATOM 823 O O . LYS A 1 98 ? 15.761 22.199 3.330 1.00 14.57 98 LYS A O 1
ATOM 829 N N . ILE A 1 99 ? 13.887 22.008 2.093 1.00 14.85 99 ILE A N 1
ATOM 830 C CA . ILE A 1 99 ? 13.077 22.690 3.093 1.00 15.90 99 ILE A CA 1
ATOM 831 C C . ILE A 1 99 ? 11.866 21.845 3.493 1.00 17.11 99 ILE A C 1
ATOM 832 O O . ILE A 1 99 ? 11.033 21.474 2.676 1.00 18.15 99 ILE A O 1
ATOM 837 N N . GLY A 1 100 ? 11.811 21.508 4.794 1.00 18.58 100 GLY A N 1
ATOM 838 C CA . GLY A 1 100 ? 10.719 20.673 5.274 1.00 19.63 100 GLY A CA 1
ATOM 839 C C . GLY A 1 100 ? 10.392 20.953 6.740 1.00 21.59 100 GLY A C 1
ATOM 840 O O . GLY A 1 100 ? 10.557 22.055 7.252 1.00 22.58 100 GLY A O 1
ATOM 841 N N . GLU A 1 101 ? 9.874 19.910 7.414 1.00 21.80 101 GLU A N 1
ATOM 842 C CA . GLU A 1 101 ? 9.453 20.081 8.798 1.00 23.37 101 GLU A CA 1
ATOM 843 C C . GLU A 1 101 ? 9.099 18.743 9.449 1.00 23.40 101 GLU A C 1
ATOM 844 O O . GLU A 1 101 ? 8.035 18.174 9.234 1.00 24.75 101 GLU A O 1
ATOM 850 N N . ILE A 1 102 ? 10.055 18.213 10.235 1.00 21.12 102 ILE A N 1
ATOM 851 C CA . ILE A 1 102 ? 9.783 16.975 10.956 1.00 19.92 102 ILE A CA 1
ATOM 852 C C . ILE A 1 1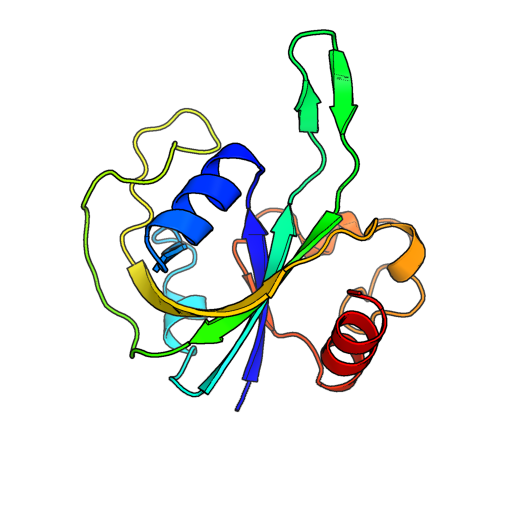02 ? 10.125 17.098 12.444 1.00 18.37 102 ILE A C 1
ATOM 853 O O . ILE A 1 102 ? 11.083 17.747 12.843 1.00 17.29 102 ILE A O 1
ATOM 858 N N . ASN A 1 103 ? 9.279 16.495 13.298 1.00 15.52 103 ASN A N 1
ATOM 859 C CA . ASN A 1 103 ? 9.574 16.551 14.726 1.00 15.28 103 ASN A CA 1
ATOM 860 C C . ASN A 1 103 ? 10.897 15.846 15.051 1.00 13.84 103 ASN A C 1
ATOM 861 O O . ASN A 1 103 ? 11.184 14.748 14.590 1.00 14.12 103 ASN A O 1
ATOM 866 N N . PHE A 1 104 ? 11.710 16.480 15.884 1.00 12.93 104 PHE A N 1
ATOM 867 C CA . PHE A 1 104 ? 13.010 15.936 16.251 1.00 12.06 104 PHE A CA 1
ATOM 868 C C . PHE A 1 104 ? 12.993 14.851 17.324 1.00 12.47 104 PHE A C 1
ATOM 869 O O . PHE A 1 104 ? 13.704 13.855 17.216 1.00 11.98 104 PHE A O 1
ATOM 877 N N . LYS A 1 105 ? 12.182 15.041 18.356 1.00 11.45 105 LYS A N 1
ATOM 878 C CA . LYS A 1 105 ? 12.132 14.089 19.459 1.00 12.66 105 LYS A CA 1
ATOM 879 C C . LYS A 1 105 ? 12.046 12.610 19.084 1.00 12.46 105 LYS A C 1
ATOM 880 O O . LYS A 1 105 ? 12.772 11.790 19.640 1.00 12.67 105 LYS A O 1
ATOM 886 N N . PRO A 1 106 ? 11.176 12.244 18.131 1.00 12.07 106 PRO A N 1
ATOM 887 C CA . PRO A 1 106 ? 11.101 10.797 17.888 1.00 12.87 106 PRO A CA 1
ATOM 888 C C . PRO A 1 106 ? 12.406 10.215 17.313 1.00 12.78 106 PRO A C 1
ATOM 889 O O . PRO A 1 106 ? 12.566 9.011 17.161 1.00 12.01 106 PRO A O 1
ATOM 893 N N . LEU A 1 107 ? 13.398 11.086 17.033 1.00 13.23 107 L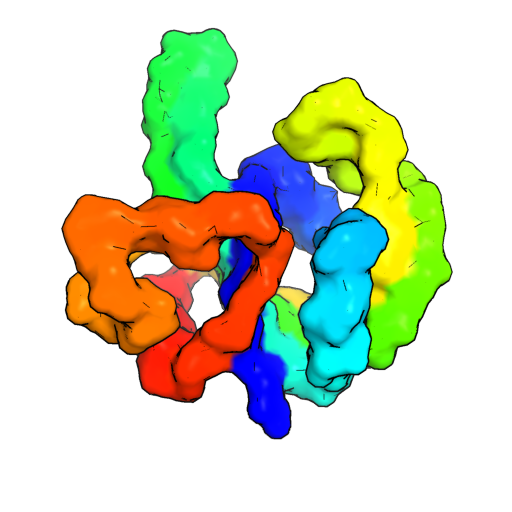EU A N 1
ATOM 894 C CA . LEU A 1 107 ? 14.534 10.604 16.253 1.00 12.18 107 LEU A CA 1
ATOM 895 C C . LEU A 1 107 ? 15.740 10.264 17.133 1.00 12.30 107 LEU A C 1
ATOM 896 O O . LEU A 1 107 ? 16.694 9.620 16.716 1.00 12.16 107 LEU A O 1
ATOM 901 N N . ILE A 1 108 ? 15.692 10.754 18.383 1.00 14.07 108 ILE A N 1
ATOM 902 C CA . ILE A 1 108 ? 16.865 10.656 19.244 1.00 14.89 108 ILE A CA 1
ATOM 903 C C . ILE A 1 108 ? 17.431 9.229 19.363 1.00 14.51 108 ILE A C 1
ATOM 904 O O . ILE A 1 108 ? 18.634 9.015 19.427 1.00 15.45 108 ILE A O 1
ATOM 909 N N . ASN A 1 109 ? 16.521 8.235 19.425 1.00 14.17 109 ASN A N 1
ATOM 910 C CA . ASN A 1 109 ? 16.972 6.864 19.683 1.00 14.29 109 ASN A CA 1
ATOM 911 C C . ASN A 1 109 ? 17.882 6.310 18.577 1.00 12.80 109 ASN A C 1
ATOM 912 O O . ASN A 1 109 ? 18.645 5.374 18.774 1.00 15.03 109 ASN A O 1
ATOM 917 N N . ASP A 1 110 ? 17.742 6.933 17.412 1.00 11.64 110 ASP A N 1
ATOM 918 C CA . ASP A 1 110 ? 18.474 6.488 16.240 1.00 11.71 110 ASP A CA 1
ATOM 919 C C . ASP A 1 110 ? 19.536 7.441 15.725 1.00 12.97 110 ASP A C 1
ATOM 920 O O . ASP A 1 110 ? 20.133 7.206 14.677 1.00 15.67 110 ASP A O 1
ATOM 925 N N . LEU A 1 111 ? 19.773 8.512 16.472 1.00 12.72 111 LEU A N 1
ATOM 926 C CA . LEU A 1 111 ? 20.795 9.486 16.110 1.00 12.04 111 LEU A CA 1
ATOM 927 C C . LEU A 1 111 ? 22.020 9.206 16.967 1.00 11.70 111 LEU A C 1
ATOM 928 O O . LEU A 1 111 ? 21.987 9.345 18.186 1.00 12.23 111 LEU A O 1
ATOM 933 N N . LYS A 1 112 ? 23.099 8.801 16.313 1.00 12.54 112 LYS A N 1
ATOM 934 C CA . LYS A 1 112 ? 24.339 8.468 16.992 1.00 15.30 112 LYS A CA 1
ATOM 935 C C . LYS A 1 112 ? 24.952 9.610 17.798 1.00 14.39 112 LYS A C 1
ATOM 936 O O . LYS A 1 112 ? 25.547 9.369 18.847 1.00 16.03 112 LYS A O 1
ATOM 942 N N . PHE A 1 113 ? 24.812 10.851 17.339 1.00 13.86 113 PHE A N 1
ATOM 943 C CA . PHE A 1 113 ? 25.418 11.942 18.095 1.00 14.16 113 PHE A CA 1
ATOM 944 C C . PHE A 1 113 ? 24.738 12.157 19.447 1.00 13.89 113 PHE A C 1
ATOM 945 O O . PHE A 1 113 ? 25.287 12.808 20.334 1.00 14.91 113 PHE A O 1
ATOM 953 N N . ILE A 1 114 ? 23.540 11.606 19.615 1.00 13.79 114 ILE A N 1
ATOM 954 C CA . ILE A 1 114 ? 22.853 11.710 20.899 1.00 14.18 114 ILE A CA 1
ATOM 955 C C . ILE A 1 114 ? 23.320 10.492 21.699 1.00 14.40 114 ILE A C 1
ATOM 956 O O . ILE A 1 114 ? 22.722 9.412 21.630 1.00 14.89 114 ILE A O 1
ATOM 961 N N . LYS A 1 115 ? 24.413 10.668 22.435 1.00 14.45 115 LYS A N 1
ATOM 962 C CA . LYS A 1 115 ? 24.977 9.567 23.226 1.00 16.40 115 LYS A CA 1
ATOM 963 C C . LYS A 1 115 ? 24.119 9.283 24.468 1.00 16.50 115 LYS A C 1
ATOM 964 O O . LYS A 1 115 ? 23.928 8.159 24.899 1.00 17.81 115 LYS A O 1
ATOM 970 N N . ASN A 1 116 ? 23.656 10.390 25.060 1.00 16.10 116 ASN A N 1
ATOM 971 C CA . ASN A 1 116 ? 22.844 10.287 26.273 1.00 18.43 116 ASN A CA 1
ATOM 972 C C . ASN A 1 116 ? 21.340 10.388 25.981 1.00 17.93 116 ASN A C 1
ATOM 973 O O . ASN A 1 116 ? 20.758 11.464 25.950 1.00 17.50 116 ASN A O 1
ATOM 978 N N . LYS A 1 117 ? 20.712 9.202 25.752 1.00 17.62 117 LYS A N 1
ATOM 979 C CA . LYS A 1 117 ? 19.308 9.166 25.301 1.00 19.65 117 LYS A CA 1
ATOM 980 C C . LYS A 1 117 ? 18.330 9.731 26.342 1.00 20.47 117 LYS A C 1
ATOM 981 O O . LYS A 1 117 ? 17.366 10.417 26.025 1.00 23.28 117 LYS A O 1
ATOM 987 N N . LYS A 1 118 ? 18.581 9.448 27.616 1.00 21.09 118 LYS A N 1
ATOM 988 C CA . LYS A 1 118 ? 17.653 9.887 28.671 1.00 22.57 118 LYS A CA 1
ATOM 989 C C . LYS A 1 118 ? 17.541 11.423 28.795 1.00 22.65 118 LYS A C 1
ATOM 990 O O . LYS A 1 118 ? 16.498 11.970 29.127 1.00 25.69 118 LYS A O 1
ATOM 996 N N . ARG A 1 119 ? 18.606 12.169 28.522 1.00 20.94 119 ARG A N 1
ATOM 997 C CA . ARG A 1 119 ? 18.544 13.608 28.554 1.00 20.66 119 ARG A CA 1
ATOM 998 C C . ARG A 1 119 ? 19.192 14.157 27.302 1.00 18.61 119 ARG A C 1
ATOM 999 O O . ARG A 1 119 ? 20.235 14.796 27.340 1.00 18.87 119 ARG A O 1
ATOM 1007 N N . TRP A 1 120 ? 18.555 13.875 26.174 1.00 17.15 120 TRP A N 1
ATOM 1008 C CA . TRP A 1 120 ? 19.077 14.275 24.875 1.00 16.89 120 TRP A CA 1
ATOM 1009 C C . TRP A 1 120 ? 19.400 15.759 24.757 1.00 17.28 120 TRP A C 1
ATOM 1010 O O . TRP A 1 120 ? 20.330 16.137 24.047 1.00 15.60 120 TRP A O 1
ATOM 1021 N N . SER A 1 121 ? 18.637 16.592 25.456 1.00 17.90 121 SER A N 1
ATOM 1022 C CA . SER A 1 121 ? 18.832 18.037 25.403 1.00 19.79 121 SER A CA 1
ATOM 1023 C C . SER A 1 121 ? 20.228 18.498 25.813 1.00 19.76 121 SER A C 1
ATOM 1024 O O . SER A 1 121 ? 20.661 19.583 25.418 1.00 20.29 121 SER A O 1
ATOM 1027 N N . MET A 1 122 ? 20.935 17.686 26.593 1.00 19.60 122 MET A N 1
ATOM 1028 C CA . MET A 1 122 ? 22.273 18.061 27.039 1.00 19.72 122 MET A CA 1
ATOM 1029 C C . MET A 1 122 ? 23.240 18.199 25.870 1.00 18.97 122 MET A C 1
ATOM 1030 O O . MET A 1 122 ? 24.258 18.878 25.977 1.00 19.42 122 MET A O 1
ATOM 1035 N N . HIS A 1 123 ? 22.918 17.557 24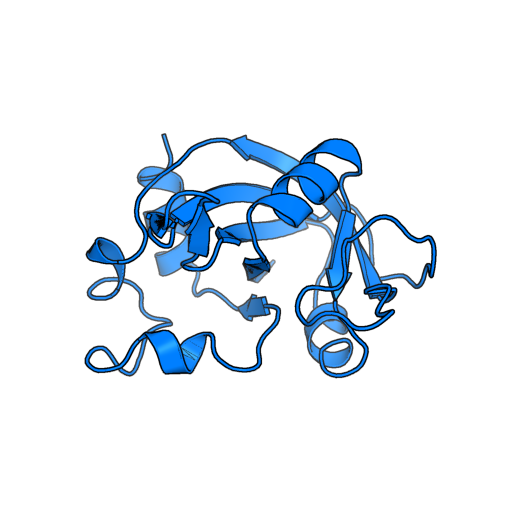.752 1.00 16.97 123 HIS A N 1
ATOM 1036 C CA . HIS A 1 123 ? 23.772 17.627 23.571 1.00 16.16 123 HIS A CA 1
ATOM 1037 C C . HIS A 1 123 ? 23.550 18.918 22.785 1.00 15.39 123 HIS A C 1
ATOM 1038 O O . HIS A 1 123 ? 24.298 19.220 21.859 1.00 17.20 123 HIS A O 1
ATOM 1045 N N . PHE A 1 124 ? 22.522 19.672 23.161 1.00 14.31 124 PHE A N 1
ATOM 1046 C CA . PHE A 1 124 ? 22.208 20.936 22.497 1.00 14.31 124 PHE A CA 1
ATOM 1047 C C . PHE A 1 124 ? 22.510 22.129 23.388 1.00 14.84 124 PHE A C 1
ATOM 1048 O O . PHE A 1 124 ? 22.760 23.233 22.900 1.00 15.91 124 PHE A O 1
ATOM 1056 N N . PHE A 1 125 ? 22.476 21.904 24.696 1.00 14.66 125 PHE A N 1
ATOM 1057 C CA . PHE A 1 125 ? 22.723 22.970 25.657 1.00 15.89 125 PHE A CA 1
ATOM 1058 C C . PHE A 1 125 ? 24.071 23.655 25.474 1.00 15.21 125 PHE A C 1
ATOM 1059 O O . PHE A 1 125 ? 25.108 23.001 25.378 1.00 17.02 125 PHE A O 1
ATOM 1067 N N . GLY A 1 126 ? 24.039 24.982 25.430 1.00 17.79 126 GLY A N 1
ATOM 1068 C CA . GLY A 1 126 ? 25.258 25.756 25.280 1.00 18.00 126 GLY A CA 1
ATOM 1069 C C . GLY A 1 126 ? 26.017 25.523 23.989 1.00 18.35 126 GLY A C 1
ATOM 1070 O O . GLY A 1 126 ? 27.245 25.622 23.957 1.00 18.64 126 GLY A O 1
ATOM 1071 N N . LYS A 1 127 ? 25.293 25.218 22.918 1.00 16.57 127 LYS A N 1
ATOM 1072 C CA . LYS A 1 127 ? 25.924 24.979 21.627 1.00 16.61 127 LYS A CA 1
ATOM 1073 C C . LYS A 1 127 ? 25.171 25.675 20.508 1.00 13.96 127 LYS A C 1
ATOM 1074 O O . LYS A 1 127 ? 23.959 25.869 20.588 1.00 15.35 127 LYS A O 1
ATOM 1080 N N . ALA A 1 128 ? 25.902 26.061 19.466 1.00 13.02 128 ALA A N 1
ATOM 1081 C CA . ALA A 1 128 ? 25.300 26.696 18.302 1.00 11.67 128 ALA A CA 1
ATOM 1082 C C . ALA A 1 128 ? 25.271 25.664 17.180 1.00 11.10 128 ALA A C 1
ATOM 1083 O O . ALA A 1 128 ? 24.366 25.650 16.352 1.00 10.68 128 ALA A O 1
ATOM 1085 N N . MET A 1 129 ? 26.270 24.791 17.158 1.00 11.73 129 MET A N 1
ATOM 1086 C CA . MET A 1 129 ? 26.327 23.774 16.121 1.00 11.95 129 MET A CA 1
ATOM 1087 C C . MET A 1 129 ? 27.268 22.659 16.539 1.00 13.38 129 MET A C 1
ATOM 1088 O O . MET A 1 129 ? 28.141 22.850 17.384 1.00 14.32 129 MET A O 1
ATOM 1093 N N . ARG A 1 130 ? 27.080 21.481 15.961 1.00 13.91 130 ARG A N 1
ATOM 1094 C CA . ARG A 1 130 ? 27.965 20.373 16.267 1.00 15.66 130 ARG A CA 1
ATOM 1095 C C . ARG A 1 130 ? 28.009 19.424 15.088 1.00 14.50 130 ARG A C 1
ATOM 1096 O O . ARG A 1 130 ? 27.085 19.382 14.271 1.00 13.47 130 ARG A O 1
ATOM 1104 N N . GLU A 1 131 ? 29.098 18.675 14.988 1.00 14.21 131 GLU A N 1
ATOM 1105 C CA . GLU A 1 131 ? 29.261 17.744 13.888 1.00 15.07 131 GLU A CA 1
ATOM 1106 C C . GLU A 1 131 ? 28.294 16.569 13.968 1.00 14.44 131 GLU A C 1
ATOM 1107 O O . GLU A 1 131 ? 28.034 16.037 15.047 1.00 14.58 131 GLU A O 1
ATOM 1113 N N . LEU A 1 132 ? 27.766 16.183 12.811 1.00 13.48 132 LEU A N 1
ATOM 1114 C CA . LEU A 1 132 ? 26.837 15.062 12.696 1.00 14.93 132 LEU A CA 1
ATOM 1115 C C . LEU A 1 132 ? 27.515 13.900 11.995 1.00 15.30 132 LEU A C 1
ATOM 1116 O O . LEU A 1 132 ? 28.168 14.085 10.969 1.00 15.30 132 LEU A O 1
ATOM 1121 N N . PRO A 1 133 ? 27.375 12.687 12.539 1.00 16.37 133 PRO A N 1
ATOM 1122 C CA . PRO A 1 133 ? 27.996 11.531 11.890 1.00 17.11 133 PRO A CA 1
ATOM 1123 C C . PRO A 1 133 ? 27.281 11.360 10.549 1.00 16.28 133 PRO A C 1
ATOM 1124 O O . PRO A 1 133 ? 26.106 11.712 10.424 1.00 15.80 133 PRO A O 1
ATOM 1128 N N . GLU A 1 134 ? 27.977 10.825 9.553 1.00 16.99 134 GLU A N 1
ATOM 1129 C CA . GLU A 1 134 ? 27.376 10.640 8.240 1.00 17.67 134 GLU A CA 1
ATOM 1130 C C . GLU A 1 134 ? 26.057 9.871 8.300 1.00 15.46 134 GLU A C 1
ATOM 1131 O O . GLU A 1 134 ? 25.106 10.215 7.606 1.00 16.33 134 GLU A O 1
ATOM 1137 N N . GLU A 1 135 ? 25.997 8.837 9.136 1.00 16.25 135 GLU A N 1
ATOM 1138 C CA . GLU A 1 135 ? 24.777 8.041 9.253 1.00 16.72 135 GLU A CA 1
ATOM 1139 C C . GLU A 1 135 ? 23.591 8.860 9.766 1.00 14.73 135 GLU A C 1
ATOM 1140 O O . GLU A 1 135 ? 22.451 8.644 9.347 1.00 14.24 135 GLU A O 1
ATOM 1146 N N . ASP A 1 136 ? 23.860 9.800 10.669 1.00 14.15 136 ASP A N 1
ATOM 1147 C CA . ASP A 1 136 ? 22.800 10.651 11.205 1.00 13.10 136 ASP A CA 1
ATOM 1148 C C . ASP A 1 136 ? 22.286 11.574 10.103 1.00 12.99 136 ASP A C 1
ATOM 1149 O O . ASP A 1 136 ? 21.079 11.788 9.962 1.00 12.29 136 ASP A O 1
ATOM 1154 N N . TYR A 1 137 ? 23.206 12.125 9.318 1.00 13.19 137 TYR A N 1
ATOM 1155 C CA . TYR A 1 137 ? 22.809 13.003 8.229 1.00 13.90 137 TYR A CA 1
ATOM 1156 C C . TYR A 1 137 ? 21.927 12.232 7.245 1.00 14.35 137 TYR A C 1
ATOM 1157 O O . TYR A 1 137 ? 20.867 12.711 6.841 1.00 14.58 137 TYR A O 1
ATOM 1166 N N . LYS A 1 138 ? 22.367 11.035 6.862 1.00 15.57 138 LYS A N 1
ATOM 1167 C CA . LYS A 1 138 ? 21.607 10.227 5.912 1.00 16.14 138 LYS A CA 1
ATOM 1168 C C . LYS A 1 138 ? 20.182 9.945 6.373 1.00 14.27 138 LYS A C 1
ATOM 1169 O O . LYS A 1 138 ? 19.244 9.995 5.577 1.00 15.73 138 LYS A O 1
ATOM 1175 N N . LEU A 1 139 ? 20.017 9.638 7.657 1.00 13.71 139 LEU A N 1
ATOM 1176 C CA . LEU A 1 139 ? 18.689 9.366 8.186 1.00 12.85 139 LEU A CA 1
ATOM 1177 C C . LEU A 1 139 ? 17.810 10.616 8.126 1.00 12.87 139 LEU A C 1
ATOM 1178 O O . LEU A 1 139 ? 16.662 10.563 7.693 1.00 12.57 139 LEU A O 1
ATOM 1183 N N . ILE A 1 140 ? 18.353 11.747 8.564 1.00 12.57 140 ILE A N 1
ATOM 1184 C CA . ILE A 1 140 ? 17.599 12.991 8.551 1.00 12.18 140 ILE A CA 1
ATOM 1185 C C . ILE A 1 140 ? 17.214 13.400 7.128 1.00 12.11 140 ILE A C 1
ATOM 1186 O O . ILE A 1 140 ? 16.070 13.777 6.876 1.00 13.91 140 ILE A O 1
ATOM 1191 N N . GLU A 1 141 ? 18.161 13.301 6.201 1.00 14.38 141 GLU A N 1
ATOM 1192 C CA . GLU A 1 141 ? 17.900 13.672 4.810 1.00 16.29 141 GLU A CA 1
ATOM 1193 C C . GLU A 1 141 ? 16.736 12.866 4.233 1.00 17.71 141 GLU A C 1
ATOM 1194 O O . GLU A 1 141 ? 15.872 13.405 3.536 1.00 18.10 141 GLU A O 1
ATOM 1200 N N . LYS A 1 142 ? 16.711 11.575 4.545 1.00 17.77 142 LYS A N 1
ATOM 1201 C CA . LYS A 1 142 ? 15.669 10.683 4.049 1.00 20.42 142 LYS A CA 1
ATOM 1202 C C . LYS A 1 142 ? 14.300 10.990 4.646 1.00 20.30 142 LYS A C 1
ATOM 1203 O O . LYS A 1 142 ? 13.282 10.885 3.965 1.00 20.13 142 LYS A O 1
ATOM 1209 N N . LEU A 1 143 ? 14.281 11.375 5.919 1.00 19.48 143 LEU A N 1
ATOM 1210 C CA . LEU A 1 143 ? 13.036 11.671 6.622 1.00 20.06 143 LEU A CA 1
ATOM 1211 C C . LEU A 1 143 ? 12.478 13.066 6.360 1.00 20.54 143 LEU A C 1
ATOM 1212 O O . LEU A 1 143 ? 11.278 13.291 6.494 1.00 18.77 143 LEU A O 1
ATOM 1217 N N . LEU A 1 144 ? 13.348 14.005 6.004 1.00 21.67 144 LEU A N 1
ATOM 1218 C CA . LEU A 1 144 ? 12.907 15.369 5.738 1.00 24.52 144 LEU A CA 1
ATOM 1219 C C . LEU A 1 144 ? 12.295 15.443 4.346 1.00 27.11 144 LEU A C 1
ATOM 1220 O O . LEU A 1 144 ? 13.005 15.576 3.351 1.00 27.71 144 LEU A O 1
ATOM 1225 N N . LEU A 1 145 ? 10.972 15.349 4.283 1.00 29.82 145 LEU A N 1
ATOM 1226 C CA . LEU A 1 145 ? 10.265 15.352 3.008 1.00 32.63 145 LEU A CA 1
ATOM 1227 C C . LEU A 1 145 ? 10.055 16.774 2.484 1.00 33.63 145 LEU A C 1
ATOM 1228 O O . LEU A 1 145 ? 9.834 17.715 3.235 1.00 34.38 145 LEU A O 1
#

Secondary structure (DSSP, 8-state):
--EEEEEE-HHHHHHHHHH-EEEE-GGGHHHHTT--TT-EEEEEE--EE-TT--EE--EEEEEEEE-S--EE-----S--TTSS-----EEEEEEEEEEEEEESGGGGGG-TT---STTGGGGTTT-SEEEE-HHHHHHHHHH--

Solvent-accessible surface area: 8514 Å² total; per-residue (Å²): 152,32,33,2,0,0,30,18,17,59,99,8,16,80,21,0,72,203,77,49,9,9,7,0,17,152,155,24,89,110,29,1,57,119,0,105,64,24,3,32,0,0,0,6,0,120,66,32,145,50,188,124,44,85,89,55,59,2,43,0,9,0,0,4,36,2,68,27,94,46,67,80,54,127,50,218,38,21,113,23,106,212,74,47,192,64,27,17,9,29,2,0,75,4,99,70,81,59,91,19,99,29,74,0,83,97,19,25,104,102,0,130,9,1,152,63,71,206,168,41,56,88,14,17,170,48,94,11,5,51,95,2,39,119,100,1,26,152,57,0,62,145,68,0,179

Radius of gyration: 14.49 Å; Cα contacts (8 Å, |Δi|>4): 286; chains: 1; bounding box: 37×37×29 Å

Sequence (145 aa):
MTYWICITNRENWEVIKRHNVWGVPKKHKNTLSRVKPGDKLVIYVRQEKDKEGNLLEPKIVGIYEVTSEPYVDFSRIFKPHRGGKETYPYRVKIKPIKIGEINFKPLINDLKFIKNKKRWSMHFFGKAMRELPEEDYKLIEKLLL

Organism: Pyrococcus horikoshii (strain ATCC 700860 / DSM 12428 / JCM 9974 / NBRC 100139 / OT-3) (NCBI:txid70601)

CATH classification: 3.10.590.10

B-factor: mean 17.9, std 7.57, range [7.82, 47.37]

Nearest PDB structures (foldseek):
  2hd9-assembly1_A  TM=1.007E+00  e=3.560E-33  Pyrococcus horikoshii OT3
  2zbn-assembly1_A  TM=9.984E-01  e=1.749E-30  Pyrococcus horikoshii OT3
  2p5d-assembly1_A  TM=9.251E-01  e=5.371E-20  Methanocaldococcus jannaschii
  8q2t-assembly1_A  TM=7.497E-01  e=3.522E-06  Homo sapiens
  7pjb-assembly2_B  TM=7.419E-01  e=1.436E-05  Homo sapiens

InterPro domains:
  IPR002740 EVE domain [PF01878] (2-143)
  IPR015947 PUA-like superfamily [SSF88697] (1-143)
  IPR022996 Uncharacterised protein family UPF0310 [MF_00771] (1-144)

Foldseek 3Di:
DFEKEFEDADQVVVLCVVQQKQFAFPVCLVVLQVDDFFYKYFYKHPWDADPVGHIDAIKTFFMKTFHAHWDFAQDARGDPPVPDRDRRGTITGIGGDAGAIDGDLVCLVPFVLQVPNVCSCVSVPPDRMDTGDPVNVVVVVVPGD